Protein AF-A0A7S1VBJ9-F1 (afdb_monomer_lite)

pLDDT: mean 79.91, std 12.8, range [44.59, 96.62]

Sequence (140 aa):
ELQPLSEEHVNQLLSELLHHTQEHTLPLAEVVSSQTHGNPFHVLQFLRLLKDQGFLYLEQQQENDPEEQQVWCWNREEINSQRLHAGSVLELVKQKLQKLPRFVQELLRVASCMGDQVDDSALAIVVGCMTSLHDSLQTA

InterPro domains:
  IPR053159 Hybrid Signal Transduction Histidine Kinase [PTHR43642] (2-136)

Structure (mmCIF, N/CA/C/O backbone):
data_AF-A0A7S1VBJ9-F1
#
_entry.id   AF-A0A7S1VBJ9-F1
#
loop_
_atom_site.group_PDB
_atom_site.id
_atom_site.type_symbol
_atom_site.label_atom_id
_atom_site.label_alt_id
_atom_site.label_comp_id
_atom_site.label_asym_id
_atom_site.label_entity_id
_atom_site.label_seq_id
_atom_site.pdbx_PDB_ins_code
_atom_site.Cartn_x
_atom_site.Cartn_y
_atom_site.Cartn_z
_atom_site.occupancy
_atom_site.B_iso_or_equiv
_atom_site.auth_seq_id
_atom_site.auth_comp_id
_atom_site.auth_asym_id
_atom_site.auth_atom_id
_atom_site.pdbx_PDB_model_num
ATOM 1 N N . GLU A 1 1 ? 14.461 8.657 -3.234 1.00 51.09 1 GLU A N 1
ATOM 2 C CA . GLU A 1 1 ? 13.438 7.741 -2.689 1.00 51.09 1 GLU A CA 1
ATOM 3 C C . GLU A 1 1 ? 12.681 8.450 -1.577 1.00 51.09 1 GLU A C 1
ATOM 5 O O . GLU A 1 1 ? 13.280 9.284 -0.904 1.00 51.09 1 GLU A O 1
ATOM 10 N N . LEU A 1 2 ? 11.380 8.192 -1.430 1.00 65.25 2 LEU A N 1
ATOM 11 C CA . LEU A 1 2 ? 10.591 8.730 -0.317 1.00 65.25 2 LEU A CA 1
ATOM 12 C C . LEU A 1 2 ? 10.825 7.864 0.921 1.00 65.25 2 LEU A C 1
ATOM 14 O O . LEU A 1 2 ? 10.872 6.639 0.809 1.00 65.25 2 LEU A O 1
ATOM 18 N N . GLN A 1 3 ? 10.973 8.495 2.085 1.00 79.31 3 GLN A N 1
ATOM 19 C CA . GLN A 1 3 ? 11.093 7.759 3.340 1.00 79.31 3 GLN A CA 1
ATOM 20 C C . GLN A 1 3 ? 9.785 7.009 3.644 1.00 79.31 3 GLN A C 1
ATOM 22 O O . GLN A 1 3 ? 8.706 7.542 3.360 1.00 79.31 3 GLN A O 1
ATOM 27 N N . PRO A 1 4 ? 9.863 5.789 4.207 1.00 86.25 4 PRO A N 1
ATOM 28 C CA . PRO A 1 4 ? 8.686 5.084 4.689 1.00 86.25 4 PRO A CA 1
ATOM 29 C C . PRO A 1 4 ? 7.928 5.921 5.722 1.00 86.25 4 PRO A C 1
ATOM 31 O O . PRO A 1 4 ? 8.528 6.524 6.613 1.00 86.25 4 PRO A O 1
ATOM 34 N N . LEU A 1 5 ? 6.606 5.939 5.603 1.00 89.00 5 LEU A N 1
ATOM 35 C CA . LEU A 1 5 ? 5.704 6.488 6.601 1.00 89.00 5 LEU A CA 1
ATOM 36 C C . LEU A 1 5 ? 5.771 5.615 7.854 1.00 89.00 5 LEU A C 1
ATOM 38 O O . LEU A 1 5 ? 5.738 4.387 7.769 1.00 89.00 5 LEU A O 1
ATOM 42 N N . SER A 1 6 ? 5.833 6.255 9.019 1.00 93.50 6 SER A N 1
ATOM 43 C CA . SER A 1 6 ? 5.542 5.571 10.275 1.00 93.50 6 SER A CA 1
ATOM 44 C C . SER A 1 6 ? 4.073 5.150 10.301 1.00 93.50 6 SER A C 1
ATOM 46 O O . SER A 1 6 ? 3.236 5.734 9.611 1.00 93.50 6 SER A O 1
ATOM 48 N N . GLU A 1 7 ? 3.745 4.166 11.133 1.00 95.12 7 GLU A N 1
ATOM 49 C CA . GLU A 1 7 ? 2.358 3.747 11.347 1.00 95.12 7 GLU A CA 1
ATOM 50 C C . GLU A 1 7 ? 1.463 4.916 11.781 1.00 95.12 7 GLU A C 1
ATOM 52 O O . GLU A 1 7 ? 0.353 5.048 11.279 1.00 95.12 7 GLU A O 1
ATOM 57 N N . GLU A 1 8 ? 1.970 5.821 12.623 1.00 95.56 8 GLU A N 1
ATOM 58 C CA . GLU A 1 8 ? 1.257 7.039 13.027 1.00 95.56 8 GLU A CA 1
ATOM 59 C C . GLU A 1 8 ? 0.899 7.923 11.825 1.00 95.56 8 GLU A C 1
ATOM 61 O O . GLU A 1 8 ? -0.241 8.370 11.706 1.00 95.56 8 GLU A O 1
ATOM 66 N N . HIS A 1 9 ? 1.836 8.130 10.893 1.00 95.50 9 HIS A N 1
ATOM 67 C CA . HIS A 1 9 ? 1.570 8.899 9.676 1.00 95.50 9 HIS A CA 1
ATOM 68 C C . HIS A 1 9 ? 0.613 8.166 8.728 1.00 95.50 9 HIS A C 1
ATOM 70 O O . HIS A 1 9 ? -0.213 8.806 8.079 1.00 95.50 9 HIS A O 1
ATOM 76 N N . VAL A 1 10 ? 0.687 6.831 8.655 1.00 94.94 10 VAL A N 1
ATOM 77 C CA . VAL A 1 10 ? -0.305 6.028 7.924 1.00 94.94 10 VAL A CA 1
ATOM 78 C C . VAL A 1 10 ? -1.685 6.200 8.560 1.00 94.94 10 VAL A C 1
ATOM 80 O O . VAL A 1 10 ? -2.653 6.422 7.841 1.00 94.94 10 VAL A O 1
ATOM 83 N N . ASN A 1 11 ? -1.789 6.164 9.889 1.00 96.62 11 ASN A N 1
ATOM 84 C CA . ASN A 1 11 ? -3.055 6.315 10.597 1.00 96.62 11 ASN A CA 1
ATOM 85 C C . ASN A 1 11 ? -3.666 7.708 10.408 1.00 96.62 11 ASN A C 1
ATOM 87 O O . ASN A 1 11 ? -4.856 7.823 10.125 1.00 96.62 11 ASN A O 1
ATOM 91 N N . GLN A 1 12 ? -2.851 8.763 10.490 1.00 96.19 12 GLN A N 1
ATOM 92 C CA . GLN A 1 12 ? -3.282 10.130 10.191 1.00 96.19 12 GLN A CA 1
ATOM 93 C C . GLN A 1 12 ? -3.851 10.231 8.774 1.00 96.19 12 GLN A C 1
ATOM 95 O O . GLN A 1 12 ? -4.991 10.667 8.603 1.00 96.19 12 GLN A O 1
ATOM 100 N N . LEU A 1 13 ? -3.108 9.723 7.786 1.00 94.56 13 LEU A N 1
ATOM 101 C CA . LEU A 1 13 ? -3.526 9.690 6.386 1.00 94.56 13 LEU A CA 1
ATOM 102 C C . LEU A 1 13 ? -4.845 8.930 6.195 1.00 94.56 13 LEU A C 1
ATOM 104 O O . LEU A 1 13 ? -5.711 9.387 5.455 1.00 94.56 13 LEU A O 1
ATOM 108 N N . LEU A 1 14 ? -5.033 7.789 6.862 1.00 94.88 14 LEU A N 1
ATOM 109 C CA . LEU A 1 14 ? -6.281 7.028 6.772 1.00 94.88 14 LEU A CA 1
ATOM 110 C C . LEU A 1 14 ? -7.452 7.754 7.434 1.00 94.88 14 LEU A C 1
ATOM 112 O O . LEU A 1 14 ? -8.540 7.761 6.866 1.00 94.88 14 LEU A O 1
ATOM 116 N N . SER A 1 15 ? -7.236 8.381 8.592 1.00 95.06 15 SER A N 1
ATOM 117 C CA . SER A 1 15 ? -8.274 9.145 9.294 1.00 95.06 15 SER A CA 1
ATOM 118 C C . SER A 1 15 ? -8.804 10.296 8.431 1.00 95.06 15 SER A C 1
ATOM 120 O O . SER A 1 15 ? -10.014 10.476 8.300 1.00 95.06 15 SER A O 1
ATOM 122 N N . GLU A 1 16 ? -7.900 10.999 7.740 1.00 93.50 16 GLU A N 1
ATOM 123 C CA . GLU A 1 16 ? -8.240 12.101 6.841 1.00 93.50 16 GLU A CA 1
ATOM 124 C C . GLU A 1 16 ? -8.938 11.611 5.568 1.00 93.50 16 GLU A C 1
ATOM 126 O O . GLU A 1 16 ? -9.936 12.195 5.151 1.00 93.50 16 GLU A O 1
ATOM 131 N N . LEU A 1 17 ? -8.444 10.526 4.960 1.00 91.88 17 LEU A N 1
ATOM 132 C CA . LEU A 1 17 ? -8.999 9.980 3.717 1.00 91.88 17 LEU A CA 1
ATOM 133 C C . LEU A 1 17 ? -10.364 9.313 3.897 1.00 91.88 17 LEU A C 1
ATOM 135 O O . LEU A 1 17 ? -11.184 9.347 2.980 1.00 91.88 17 LEU A O 1
ATOM 139 N N . LEU A 1 18 ? -10.581 8.652 5.034 1.00 91.50 18 LEU A N 1
ATOM 140 C CA . LEU A 1 18 ? -11.791 7.873 5.303 1.00 91.50 18 LEU A CA 1
ATOM 141 C C . LEU A 1 18 ? -12.811 8.639 6.150 1.00 91.50 18 LEU A C 1
ATOM 143 O O . LEU A 1 18 ? -13.883 8.101 6.412 1.00 91.50 18 LEU A O 1
ATOM 147 N N . HIS A 1 19 ? -12.491 9.873 6.554 1.00 91.25 19 HIS A N 1
ATOM 148 C CA . HIS A 1 19 ? -13.318 10.711 7.427 1.00 91.25 19 HIS A CA 1
ATOM 149 C C . HIS A 1 19 ? -13.703 10.014 8.741 1.00 91.25 19 HIS A C 1
ATOM 151 O O . HIS A 1 19 ? -14.829 10.121 9.220 1.00 91.25 19 HIS A O 1
ATOM 157 N N . HIS A 1 20 ? -12.741 9.306 9.330 1.00 91.81 20 HIS A N 1
ATOM 158 C CA . HIS A 1 20 ? -12.893 8.591 10.596 1.00 91.81 20 HIS A CA 1
ATOM 159 C C . HIS A 1 20 ? -11.920 9.126 11.640 1.00 91.81 20 HIS A C 1
ATOM 161 O O . HIS A 1 20 ? -10.935 9.783 11.314 1.00 91.81 20 HIS A O 1
ATOM 167 N N . THR A 1 21 ? -12.173 8.842 12.916 1.00 93.31 21 THR A N 1
ATOM 168 C CA . THR A 1 21 ? -11.219 9.185 13.976 1.00 93.31 21 THR A CA 1
ATOM 169 C C . THR A 1 21 ? -9.967 8.315 13.872 1.00 93.31 21 THR A C 1
ATOM 171 O O . THR A 1 21 ? -10.032 7.158 13.457 1.00 93.31 21 THR A O 1
ATOM 174 N N . GLN A 1 22 ? -8.823 8.847 14.313 1.00 94.50 22 GLN A N 1
ATOM 175 C CA . GLN A 1 22 ? -7.565 8.090 14.351 1.00 94.50 22 GLN A CA 1
ATOM 176 C C . GLN A 1 22 ? -7.665 6.819 15.206 1.00 94.50 22 GLN A C 1
ATOM 178 O O . GLN A 1 22 ? -6.987 5.837 14.922 1.00 94.50 22 GLN A O 1
ATOM 183 N N . GLU A 1 23 ? -8.515 6.816 16.235 1.00 94.88 23 GLU A N 1
ATOM 184 C CA . GLU A 1 23 ? -8.800 5.632 17.054 1.00 94.88 23 GLU A CA 1
ATOM 185 C C . GLU A 1 23 ? -9.497 4.537 16.238 1.00 94.88 23 GLU A C 1
ATOM 187 O O . GLU A 1 23 ? -9.149 3.363 16.353 1.00 94.88 23 GLU A O 1
ATOM 192 N N . HIS A 1 24 ? -10.448 4.921 15.381 1.00 91.50 24 HIS A N 1
ATOM 193 C CA . HIS A 1 24 ? -11.183 3.982 14.542 1.00 91.50 24 HIS A CA 1
ATOM 194 C C . HIS A 1 24 ? -10.326 3.460 13.382 1.00 91.50 24 HIS A C 1
ATOM 196 O O . HIS A 1 24 ? -10.413 2.283 13.035 1.00 91.50 24 HIS A O 1
ATOM 202 N N . THR A 1 25 ? -9.454 4.294 12.804 1.00 94.44 25 THR A N 1
ATOM 203 C CA . THR A 1 25 ? -8.570 3.890 11.699 1.00 94.44 25 THR A CA 1
ATOM 204 C C . THR A 1 25 ? -7.307 3.157 12.140 1.00 94.44 25 THR A C 1
ATOM 206 O O . THR A 1 25 ? -6.693 2.496 11.301 1.00 94.44 25 THR A O 1
ATOM 209 N N . LEU A 1 26 ? -6.933 3.199 13.425 1.00 94.00 26 LEU A N 1
ATOM 210 C CA . LEU A 1 26 ? -5.707 2.570 13.933 1.00 94.00 26 LEU A CA 1
ATOM 211 C C . LEU A 1 26 ? -5.597 1.076 13.567 1.00 94.00 26 LEU A C 1
ATOM 213 O O . LEU A 1 26 ? -4.569 0.685 13.012 1.00 94.00 26 LEU A O 1
ATOM 217 N N . PRO A 1 27 ? -6.640 0.238 13.740 1.00 91.25 27 PRO A N 1
ATOM 218 C CA . PRO A 1 27 ? -6.557 -1.174 13.370 1.00 91.25 27 PRO A CA 1
ATOM 219 C C . PRO A 1 27 ? -6.364 -1.402 11.866 1.00 91.25 27 PRO A C 1
ATOM 221 O O . PRO A 1 27 ? -5.783 -2.409 11.469 1.00 91.25 27 PRO A O 1
ATOM 224 N N . LEU A 1 28 ? -6.861 -0.497 11.015 1.00 91.44 28 LEU A N 1
ATOM 225 C CA . LEU A 1 28 ? -6.607 -0.544 9.574 1.00 91.44 28 LEU A CA 1
ATOM 226 C C . LEU A 1 28 ? -5.177 -0.078 9.269 1.00 91.44 28 LEU A C 1
ATOM 228 O O . LEU A 1 28 ? -4.509 -0.678 8.429 1.00 91.44 28 LEU A O 1
ATOM 232 N N . ALA A 1 29 ? -4.690 0.945 9.974 1.00 93.38 29 ALA A N 1
ATOM 233 C CA . ALA A 1 29 ? -3.339 1.475 9.830 1.00 93.38 29 ALA A CA 1
ATOM 234 C C . ALA A 1 29 ? -2.263 0.430 10.147 1.00 93.38 29 ALA A C 1
ATOM 236 O O . ALA A 1 29 ? -1.313 0.313 9.379 1.00 93.38 29 ALA A O 1
ATOM 237 N N . GLU A 1 30 ? -2.440 -0.380 11.195 1.00 91.50 30 GLU A N 1
ATOM 238 C CA . GLU A 1 30 ? -1.548 -1.504 11.530 1.00 91.50 30 GLU A CA 1
ATOM 239 C C . GLU A 1 30 ? -1.412 -2.490 10.353 1.00 91.50 30 GLU A C 1
ATOM 241 O O . GLU A 1 30 ? -0.314 -2.906 9.961 1.00 91.50 30 GLU A O 1
ATOM 246 N N . VAL A 1 31 ? -2.539 -2.846 9.730 1.00 88.50 31 VAL A N 1
ATOM 247 C CA . VAL A 1 31 ? -2.562 -3.797 8.611 1.00 88.50 31 VAL A CA 1
ATOM 248 C C . VAL A 1 31 ? -1.964 -3.176 7.350 1.00 88.50 31 VAL A C 1
ATOM 250 O O . VAL A 1 31 ? -1.134 -3.788 6.681 1.00 88.50 31 VAL A O 1
ATOM 253 N N . VAL A 1 32 ? -2.321 -1.932 7.041 1.00 89.56 32 VAL A N 1
ATOM 254 C CA . VAL A 1 32 ? -1.772 -1.206 5.890 1.00 89.56 32 VAL A CA 1
ATOM 255 C C . VAL A 1 32 ? -0.264 -1.003 6.054 1.00 89.56 32 VAL A C 1
ATOM 257 O O . VAL A 1 32 ? 0.492 -1.258 5.118 1.00 89.56 32 VAL A O 1
ATOM 260 N N . SER A 1 33 ? 0.196 -0.592 7.234 1.00 90.00 33 SER A N 1
ATOM 261 C CA . SER A 1 33 ? 1.610 -0.365 7.543 1.00 90.00 33 SER A CA 1
ATOM 262 C C . SER A 1 33 ? 2.418 -1.659 7.435 1.00 90.00 33 SER A C 1
ATOM 264 O O . SER A 1 33 ? 3.436 -1.688 6.742 1.00 90.00 33 SER A O 1
ATOM 266 N N . SER A 1 34 ? 1.926 -2.760 8.014 1.00 86.50 34 SER A N 1
ATOM 267 C CA . SER A 1 34 ? 2.601 -4.065 7.958 1.00 86.50 34 SER A CA 1
ATOM 268 C C . SER A 1 34 ? 2.682 -4.648 6.543 1.00 86.50 34 SER A C 1
ATOM 270 O O . SER A 1 34 ? 3.723 -5.182 6.164 1.00 86.50 34 SER A O 1
ATOM 272 N N . GLN A 1 35 ? 1.638 -4.503 5.720 1.00 83.38 35 GLN A N 1
ATOM 273 C CA . GLN A 1 35 ? 1.656 -5.006 4.339 1.00 83.38 35 GLN A CA 1
ATOM 274 C C . GLN A 1 35 ? 2.528 -4.155 3.410 1.00 83.38 35 GLN A C 1
ATOM 276 O O . GLN A 1 35 ? 3.129 -4.661 2.461 1.00 83.38 35 GLN A O 1
ATOM 281 N N . THR A 1 36 ? 2.610 -2.852 3.667 1.00 86.75 36 THR A N 1
ATOM 282 C CA . THR A 1 36 ? 3.248 -1.891 2.751 1.00 86.75 36 THR A CA 1
ATOM 283 C C . THR A 1 36 ? 4.642 -1.467 3.205 1.00 86.75 36 THR A C 1
ATOM 285 O O . THR A 1 36 ? 5.363 -0.824 2.436 1.00 86.75 36 THR A O 1
ATOM 288 N N . HIS A 1 37 ? 5.029 -1.843 4.430 1.00 86.44 37 HIS A N 1
ATOM 289 C CA . HIS A 1 37 ? 6.230 -1.392 5.136 1.00 86.44 37 HIS A CA 1
ATOM 290 C C . HIS A 1 37 ? 6.343 0.139 5.156 1.00 86.44 37 HIS A C 1
ATOM 292 O O . HIS A 1 37 ? 7.427 0.696 4.993 1.00 86.44 37 HIS A O 1
ATOM 298 N N . GLY A 1 38 ? 5.197 0.821 5.258 1.00 85.12 38 GLY A N 1
ATOM 299 C CA . GLY A 1 38 ? 5.107 2.279 5.257 1.00 85.12 38 GLY A CA 1
ATOM 300 C C . GLY A 1 38 ? 5.417 2.948 3.916 1.00 85.12 38 GLY A C 1
ATOM 301 O O . GLY A 1 38 ? 5.442 4.171 3.846 1.00 85.12 38 GLY A O 1
ATOM 302 N N . ASN A 1 39 ? 5.667 2.216 2.826 1.00 86.81 39 ASN A N 1
ATOM 303 C CA . ASN A 1 39 ? 5.991 2.850 1.548 1.00 86.81 39 ASN A CA 1
ATOM 304 C C . ASN A 1 39 ? 4.752 3.591 0.990 1.00 86.81 39 ASN A C 1
ATOM 306 O O . ASN A 1 39 ? 3.774 2.918 0.651 1.00 86.81 39 ASN A O 1
ATOM 310 N N . PRO A 1 40 ? 4.774 4.934 0.816 1.00 86.69 40 PRO A N 1
ATOM 311 C CA . PRO A 1 40 ? 3.596 5.702 0.394 1.00 86.69 40 PRO A CA 1
ATOM 312 C C . PRO A 1 40 ? 2.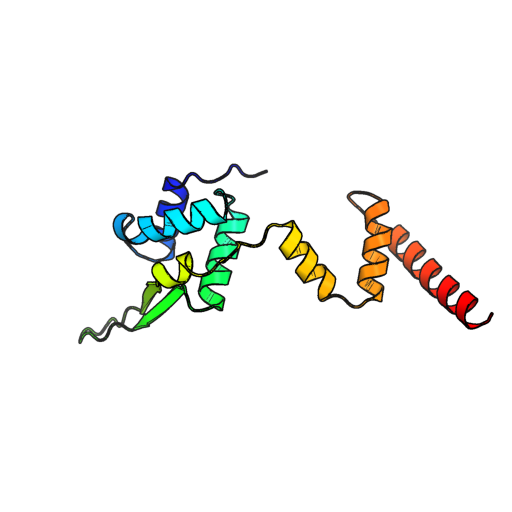954 5.203 -0.907 1.00 86.69 40 PRO A C 1
ATOM 314 O O . PRO A 1 40 ? 1.731 5.205 -1.048 1.00 86.69 40 PRO A O 1
ATOM 317 N N . PHE A 1 41 ? 3.765 4.741 -1.866 1.00 83.94 41 PHE A N 1
ATOM 318 C CA . PHE A 1 41 ? 3.251 4.189 -3.116 1.00 83.94 41 PHE A CA 1
ATOM 319 C C . PHE A 1 41 ? 2.494 2.881 -2.866 1.00 83.94 41 PHE A C 1
ATOM 321 O O . PHE A 1 41 ? 1.385 2.710 -3.372 1.00 83.94 41 PHE A O 1
ATOM 328 N N . HIS A 1 42 ? 3.060 1.980 -2.060 1.00 84.56 42 HIS A N 1
ATOM 329 C CA . HIS A 1 42 ? 2.403 0.723 -1.704 1.00 84.56 42 HIS A CA 1
ATOM 330 C C . HIS A 1 42 ? 1.163 0.941 -0.834 1.00 84.56 42 HIS A C 1
ATOM 332 O O . HIS A 1 42 ? 0.186 0.235 -1.049 1.00 84.56 42 HIS A O 1
ATOM 338 N N . VAL A 1 43 ? 1.153 1.931 0.068 1.00 89.00 43 VAL A N 1
ATOM 339 C CA . VAL A 1 43 ? -0.046 2.336 0.827 1.00 89.00 43 VAL A CA 1
ATOM 340 C C . VAL A 1 43 ? -1.192 2.652 -0.126 1.00 89.00 43 VAL A C 1
ATOM 342 O O . VAL A 1 43 ? -2.258 2.047 -0.036 1.00 89.00 43 VAL A O 1
ATOM 345 N N . LEU A 1 44 ? -0.956 3.524 -1.110 1.00 88.38 44 LEU A N 1
ATOM 346 C CA . LEU A 1 44 ? -1.979 3.880 -2.094 1.00 88.38 44 LEU A CA 1
ATOM 347 C C . LEU A 1 44 ? -2.415 2.684 -2.956 1.00 88.38 44 LEU A C 1
ATOM 349 O O . LEU A 1 44 ? -3.602 2.556 -3.254 1.00 88.38 44 LEU A O 1
ATOM 353 N N . GLN A 1 45 ? -1.489 1.809 -3.368 1.00 85.31 45 GLN A N 1
ATOM 354 C CA . GLN A 1 45 ? -1.850 0.600 -4.124 1.00 85.31 45 GLN A CA 1
ATOM 355 C C . GLN A 1 45 ? -2.663 -0.385 -3.283 1.00 85.31 45 GLN A C 1
ATOM 357 O O . GLN A 1 45 ? -3.616 -0.974 -3.786 1.00 85.31 45 GLN A O 1
ATOM 362 N N . PHE A 1 46 ? -2.315 -0.549 -2.009 1.00 87.00 46 PHE A N 1
ATOM 363 C CA . PHE A 1 46 ? -3.011 -1.454 -1.111 1.00 87.00 46 PHE A CA 1
ATOM 364 C C . PHE A 1 46 ? -4.432 -0.970 -0.831 1.00 87.00 46 PHE A C 1
ATOM 366 O O . PHE A 1 46 ? -5.365 -1.749 -0.958 1.00 87.00 46 PHE A O 1
ATOM 373 N N . LEU A 1 47 ? -4.634 0.327 -0.584 1.00 89.56 47 LEU A N 1
ATOM 374 C CA . LEU A 1 47 ? -5.980 0.888 -0.416 1.00 89.56 47 LEU A CA 1
ATOM 375 C C . LEU A 1 47 ? -6.858 0.707 -1.661 1.00 89.56 47 LEU A C 1
ATOM 377 O O . LEU A 1 47 ? -8.044 0.404 -1.540 1.00 89.56 47 LEU A O 1
ATOM 381 N N . ARG A 1 48 ? -6.282 0.838 -2.864 1.00 87.81 48 ARG A N 1
ATOM 382 C CA . ARG A 1 48 ? -6.996 0.527 -4.114 1.00 87.81 48 ARG A CA 1
ATOM 383 C C . ARG A 1 48 ? -7.365 -0.946 -4.198 1.00 87.81 48 ARG A C 1
ATOM 385 O O . ARG A 1 48 ? -8.502 -1.244 -4.527 1.00 87.81 48 ARG A O 1
ATOM 392 N N . LEU A 1 49 ? -6.443 -1.845 -3.852 1.00 85.69 49 LEU A N 1
ATOM 393 C CA . LEU A 1 49 ? -6.710 -3.282 -3.808 1.00 85.69 49 LEU A CA 1
ATOM 394 C C . LEU A 1 49 ? -7.863 -3.607 -2.848 1.00 85.69 49 LEU A C 1
ATOM 396 O O . LEU A 1 49 ? -8.777 -4.329 -3.233 1.00 85.69 49 LEU A O 1
ATOM 400 N N . LEU A 1 50 ? -7.852 -3.038 -1.636 1.00 88.19 50 LEU A N 1
ATOM 401 C CA . LEU A 1 50 ? -8.924 -3.224 -0.655 1.00 88.19 50 LEU A CA 1
ATOM 402 C C . LEU A 1 50 ? -10.272 -2.748 -1.197 1.00 88.19 50 LEU A C 1
ATOM 404 O O . LEU A 1 50 ? -11.275 -3.437 -1.032 1.00 88.19 50 LEU A O 1
ATOM 408 N N . LYS A 1 51 ? -10.293 -1.601 -1.881 1.00 88.56 51 LYS A N 1
ATOM 409 C CA . LYS A 1 51 ? -11.503 -1.083 -2.520 1.00 88.56 51 LYS A CA 1
ATOM 410 C C . LYS A 1 51 ? -11.985 -1.983 -3.659 1.00 88.56 51 LYS A C 1
ATOM 412 O O . LYS A 1 51 ? -13.158 -2.338 -3.701 1.00 88.56 51 LYS A O 1
ATOM 417 N N . ASP A 1 52 ? -11.089 -2.368 -4.563 1.00 84.44 52 ASP A N 1
ATOM 418 C CA . ASP A 1 52 ? -11.412 -3.178 -5.742 1.00 84.44 52 ASP A CA 1
ATOM 419 C C . ASP A 1 52 ? -11.910 -4.581 -5.360 1.00 84.44 52 ASP A C 1
ATOM 421 O O . ASP A 1 52 ? -12.724 -5.168 -6.071 1.00 84.44 52 ASP A O 1
ATOM 425 N N . GLN A 1 53 ? -11.443 -5.115 -4.230 1.00 82.94 53 GLN A N 1
ATOM 426 C CA . GLN A 1 53 ? -11.874 -6.408 -3.696 1.00 82.94 53 GLN A CA 1
ATOM 427 C C . GLN A 1 53 ? -13.072 -6.314 -2.740 1.00 82.94 53 GLN A C 1
ATOM 429 O O . GLN A 1 53 ? -13.545 -7.344 -2.268 1.00 82.94 53 GLN A O 1
ATOM 434 N N . GLY A 1 54 ? -13.582 -5.108 -2.470 1.00 85.44 54 GLY A N 1
ATOM 435 C CA . GLY A 1 54 ? -14.745 -4.896 -1.609 1.00 85.44 54 GLY A CA 1
ATOM 436 C C . GLY A 1 54 ? -14.462 -4.978 -0.107 1.00 85.44 54 GLY A C 1
ATOM 437 O O . GLY A 1 54 ? -15.406 -4.987 0.672 1.00 85.44 54 GLY A O 1
ATOM 438 N N . PHE A 1 55 ? -13.197 -4.993 0.323 1.00 87.50 55 PHE A N 1
ATOM 439 C CA . PHE A 1 55 ? -12.833 -4.915 1.746 1.00 87.50 55 PHE A CA 1
ATOM 440 C C . PHE A 1 55 ? -12.905 -3.502 2.313 1.00 87.50 55 PHE A C 1
ATOM 442 O O . PHE A 1 55 ? -12.976 -3.339 3.528 1.00 87.50 55 PHE A O 1
ATOM 449 N N . LEU A 1 56 ? -12.857 -2.496 1.440 1.00 90.69 56 LEU A N 1
ATOM 450 C CA . LEU A 1 56 ? -13.053 -1.091 1.768 1.00 90.69 56 LEU A CA 1
ATOM 451 C C . LEU A 1 56 ? -14.181 -0.545 0.889 1.00 90.69 56 LEU A C 1
ATOM 453 O O . LEU A 1 56 ? -14.025 -0.432 -0.328 1.00 90.69 56 LEU A O 1
ATOM 457 N N . TYR A 1 57 ? -15.317 -0.210 1.490 1.00 90.50 57 TYR A N 1
ATOM 458 C CA . TYR A 1 57 ? -16.531 0.163 0.763 1.00 90.50 57 TYR A CA 1
ATOM 459 C C . TYR A 1 57 ? -17.271 1.308 1.448 1.00 90.50 57 TYR A C 1
ATOM 461 O O . TYR A 1 57 ? -17.061 1.586 2.624 1.00 90.50 57 TYR A O 1
ATOM 469 N N . LEU A 1 58 ? -18.121 1.992 0.682 1.00 90.31 58 LEU A N 1
ATOM 470 C CA . LEU A 1 58 ? -19.028 3.005 1.208 1.00 90.31 58 LEU A CA 1
ATOM 471 C C . LEU A 1 58 ? -20.363 2.348 1.543 1.00 90.31 58 LEU A C 1
ATOM 473 O O . LEU A 1 58 ? -20.964 1.701 0.684 1.00 90.31 58 LEU A O 1
ATOM 477 N N . GLU A 1 59 ? -20.825 2.544 2.768 1.00 87.44 59 GLU A N 1
ATOM 478 C CA . GLU A 1 59 ? -22.139 2.118 3.233 1.00 87.44 59 GLU A CA 1
ATOM 479 C C . GLU A 1 59 ? -23.040 3.342 3.434 1.00 87.44 59 GLU A C 1
ATOM 481 O O . GLU A 1 59 ? -22.588 4.409 3.855 1.00 87.44 59 GLU A O 1
ATOM 486 N N . GLN A 1 60 ? -24.320 3.209 3.079 1.00 81.12 60 GLN A N 1
ATOM 487 C CA . GLN A 1 60 ? -25.311 4.258 3.310 1.00 81.12 60 GLN A CA 1
ATOM 488 C C . GLN A 1 60 ? -25.832 4.141 4.741 1.00 81.12 60 GLN A C 1
ATOM 490 O O . GLN A 1 60 ? -26.341 3.085 5.121 1.00 81.12 60 GLN A O 1
ATOM 495 N N . GLN A 1 61 ? -25.748 5.215 5.524 1.00 72.06 61 GLN A N 1
ATOM 496 C CA . GLN A 1 61 ? -26.383 5.232 6.837 1.00 72.06 61 GLN A CA 1
ATOM 497 C C . GLN A 1 61 ? -27.899 5.391 6.687 1.00 72.06 61 GLN A C 1
ATOM 499 O O . GLN A 1 61 ? -28.384 6.359 6.109 1.00 72.06 61 GLN A O 1
ATOM 504 N N . GLN A 1 62 ? -28.650 4.418 7.205 1.00 62.16 62 GLN A N 1
ATOM 505 C CA . GLN A 1 62 ? -30.105 4.482 7.310 1.00 62.16 62 GLN A CA 1
ATOM 506 C C . GLN A 1 62 ? -30.498 5.184 8.611 1.00 62.16 62 GLN A C 1
ATOM 508 O O . GLN A 1 62 ? -30.966 4.537 9.542 1.00 62.16 62 GLN A O 1
ATOM 513 N N . GLU A 1 63 ? -30.323 6.498 8.700 1.00 54.44 63 GLU A N 1
ATOM 514 C CA . GLU A 1 63 ? -30.973 7.278 9.754 1.00 54.44 63 GLU A CA 1
ATOM 515 C C . GLU A 1 63 ? -31.684 8.486 9.152 1.00 54.44 63 GLU A C 1
ATOM 517 O O . GLU A 1 63 ? -31.259 9.034 8.144 1.00 54.44 63 GLU A O 1
ATOM 522 N N . ASN A 1 64 ? -32.834 8.816 9.745 1.00 55.69 64 ASN A N 1
ATOM 523 C CA . ASN A 1 64 ? -33.879 9.736 9.280 1.00 55.69 64 ASN A CA 1
ATOM 524 C C . ASN A 1 64 ? -33.454 11.224 9.160 1.00 55.69 64 ASN A C 1
ATOM 526 O O . ASN A 1 64 ? -34.273 12.108 9.423 1.00 55.69 64 ASN A O 1
ATOM 530 N N . ASP A 1 65 ? -32.205 11.508 8.793 1.00 55.31 65 ASP A N 1
ATOM 531 C CA . ASP A 1 65 ? -31.618 12.843 8.672 1.00 55.31 65 ASP A CA 1
ATOM 532 C C . ASP A 1 65 ? -31.357 13.185 7.182 1.00 55.31 65 ASP A C 1
ATOM 534 O O . ASP A 1 65 ? -30.891 12.322 6.437 1.00 55.31 65 ASP A O 1
ATOM 538 N N . PRO A 1 66 ? -31.646 14.408 6.687 1.00 54.44 66 PRO A N 1
ATOM 539 C CA . PRO A 1 66 ? -31.577 14.748 5.257 1.00 54.44 66 PRO A CA 1
ATOM 540 C C . PRO A 1 66 ? -30.164 14.791 4.654 1.00 54.44 66 PRO A C 1
ATOM 542 O O . PRO A 1 66 ? -30.022 15.010 3.450 1.00 54.44 66 PRO A O 1
ATOM 545 N N . GLU A 1 67 ? -29.124 14.619 5.467 1.00 56.66 67 GLU A N 1
ATOM 546 C CA . GLU A 1 67 ? -27.739 14.477 5.029 1.00 56.66 67 GLU A CA 1
ATOM 547 C C . GLU A 1 67 ? -27.354 12.996 5.080 1.00 56.66 67 GLU A C 1
ATOM 549 O O . GLU A 1 67 ? -26.662 12.552 5.991 1.00 56.66 67 GLU A O 1
ATOM 554 N N . GLU A 1 68 ? -27.825 12.209 4.110 1.00 56.88 68 GLU A N 1
ATOM 555 C CA . GLU A 1 68 ? -27.408 10.813 3.921 1.00 56.88 68 GLU A CA 1
ATOM 556 C C . GLU A 1 68 ? -25.899 10.758 3.607 1.00 56.88 68 GLU A C 1
ATOM 558 O O . GLU A 1 68 ? -25.469 10.739 2.449 1.00 56.88 68 GLU A O 1
ATOM 563 N N . GLN A 1 69 ? -25.065 10.790 4.645 1.00 71.69 69 GLN A N 1
ATOM 564 C CA . GLN A 1 69 ? -23.615 10.733 4.522 1.00 71.69 69 GLN A CA 1
ATOM 565 C C . GLN A 1 69 ? -23.197 9.274 4.304 1.00 71.69 69 GLN A C 1
ATOM 567 O O . GLN A 1 69 ? -23.489 8.381 5.099 1.00 71.69 69 GLN A O 1
ATOM 572 N N . GLN A 1 70 ? -22.529 9.017 3.178 1.00 80.88 70 GLN A N 1
ATOM 573 C CA . GLN A 1 70 ? -21.894 7.727 2.924 1.00 80.88 70 GLN A CA 1
ATOM 574 C C . GLN A 1 70 ? -20.693 7.582 3.861 1.00 80.88 70 GLN A C 1
ATOM 576 O O . GLN A 1 70 ? -19.824 8.455 3.884 1.00 80.88 70 GLN A O 1
ATOM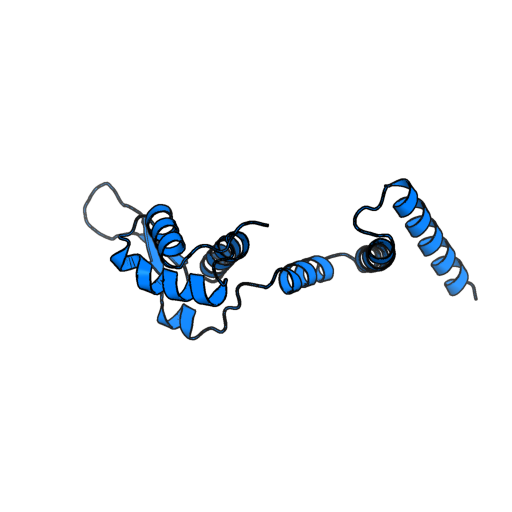 581 N N . VAL A 1 71 ? -20.620 6.475 4.596 1.00 87.31 71 VAL A N 1
ATOM 582 C CA . VAL A 1 71 ? -19.531 6.212 5.544 1.00 87.31 71 VAL A CA 1
ATOM 583 C C . VAL A 1 71 ? -18.638 5.110 4.996 1.00 87.31 71 VAL A C 1
ATOM 585 O O . VAL A 1 71 ? -19.113 4.126 4.430 1.00 87.31 71 VAL A O 1
ATOM 588 N N . TRP A 1 72 ? -17.324 5.274 5.144 1.00 91.44 72 TRP A N 1
ATOM 589 C CA . TRP A 1 72 ? -16.380 4.211 4.819 1.00 91.44 72 TRP A CA 1
ATOM 590 C C . TRP A 1 72 ? -16.444 3.103 5.866 1.00 91.44 72 TRP A C 1
ATOM 592 O O . TRP A 1 72 ? -16.252 3.356 7.055 1.00 91.44 72 TRP A O 1
ATOM 602 N N . CYS A 1 73 ? -16.642 1.878 5.399 1.00 89.75 73 CYS A N 1
ATOM 603 C CA . CYS A 1 73 ? -16.656 0.660 6.194 1.00 89.75 73 CYS A CA 1
ATOM 604 C C . CYS A 1 73 ? -15.563 -0.297 5.699 1.00 89.75 73 CYS A C 1
ATOM 606 O O . CYS A 1 73 ? -15.191 -0.304 4.519 1.00 89.75 73 CYS A O 1
ATOM 608 N N . TRP A 1 74 ? -15.032 -1.109 6.612 1.00 91.12 74 TRP A N 1
ATOM 609 C CA . TRP A 1 74 ? -14.061 -2.154 6.298 1.00 91.12 74 TRP A CA 1
ATOM 610 C C . TRP A 1 74 ? -14.190 -3.337 7.252 1.00 91.12 74 TRP A C 1
ATOM 612 O O . TRP A 1 74 ? -14.523 -3.177 8.426 1.00 91.12 74 TRP A O 1
ATOM 622 N N . ASN A 1 75 ? -13.877 -4.537 6.762 1.00 81.69 75 ASN A N 1
ATOM 623 C CA . ASN A 1 75 ? -13.863 -5.744 7.582 1.00 81.69 75 ASN A CA 1
ATOM 624 C C . ASN A 1 75 ? -12.423 -6.171 7.888 1.00 81.69 75 ASN A C 1
ATOM 626 O O . ASN A 1 75 ? -11.734 -6.757 7.055 1.00 81.69 75 ASN A O 1
ATOM 630 N N . ARG A 1 76 ? -11.969 -5.906 9.117 1.00 76.12 76 ARG A N 1
ATOM 631 C CA . ARG A 1 76 ? -10.614 -6.262 9.567 1.00 76.12 76 ARG A CA 1
ATOM 632 C C . ARG A 1 76 ? -10.327 -7.760 9.462 1.00 76.12 76 ARG A C 1
ATOM 634 O O . ARG A 1 76 ? -9.211 -8.138 9.113 1.00 76.12 76 ARG A O 1
ATOM 641 N N . GLU A 1 77 ? -11.290 -8.608 9.808 1.00 74.12 77 GLU A N 1
ATOM 642 C CA . GLU A 1 77 ? -11.089 -10.060 9.818 1.00 74.12 77 GLU A CA 1
ATOM 643 C C . GLU A 1 77 ? -10.888 -10.590 8.401 1.00 74.12 77 GLU A C 1
ATOM 645 O O . GLU A 1 77 ? -10.014 -11.426 8.170 1.00 74.12 77 GLU A O 1
ATOM 650 N N . GLU A 1 78 ? -11.616 -10.046 7.429 1.00 74.31 78 GLU A N 1
ATOM 651 C CA . GLU A 1 78 ? -11.416 -10.375 6.019 1.00 74.31 78 GLU A CA 1
ATOM 652 C C . GLU A 1 78 ? -10.074 -9.863 5.492 1.00 74.31 78 GLU A C 1
ATOM 654 O O . GLU A 1 78 ? -9.350 -10.617 4.844 1.00 74.31 78 GLU A O 1
ATOM 659 N N . ILE A 1 79 ? -9.677 -8.637 5.846 1.00 77.56 79 ILE A N 1
ATOM 660 C CA . ILE A 1 79 ? -8.384 -8.079 5.421 1.00 77.56 79 ILE A CA 1
ATOM 661 C C . ILE A 1 79 ? -7.211 -8.897 5.995 1.00 77.56 79 ILE A C 1
ATOM 663 O O . ILE A 1 79 ? -6.238 -9.146 5.288 1.00 77.56 79 ILE A O 1
ATOM 667 N N . ASN A 1 80 ? -7.302 -9.343 7.253 1.00 70.81 80 ASN A N 1
ATOM 668 C CA . ASN A 1 80 ? -6.254 -10.131 7.913 1.00 70.81 80 ASN A CA 1
ATOM 669 C C . ASN A 1 80 ? -6.231 -11.607 7.498 1.00 70.81 80 ASN A C 1
ATOM 671 O O . ASN A 1 80 ? -5.164 -12.222 7.461 1.00 70.81 80 ASN A O 1
ATOM 675 N N . SER A 1 81 ? -7.398 -12.205 7.249 1.00 65.56 81 SER A N 1
ATOM 676 C CA . SER A 1 81 ? -7.498 -13.617 6.854 1.00 65.56 81 SER A CA 1
ATOM 677 C C . SER A 1 81 ? -7.063 -13.839 5.411 1.00 65.56 81 SER A C 1
ATOM 679 O O . SER A 1 81 ? -6.552 -14.911 5.068 1.00 65.56 81 SER A O 1
ATOM 681 N N . GLN A 1 82 ? -7.211 -12.824 4.565 1.00 60.31 82 GLN A N 1
ATOM 682 C CA . GLN A 1 82 ? -6.693 -12.870 3.216 1.00 60.31 82 GLN A CA 1
ATOM 683 C C . GLN A 1 82 ? -5.203 -12.533 3.211 1.00 60.31 82 GLN A C 1
ATOM 685 O O . GLN A 1 82 ? -4.748 -11.556 3.796 1.00 60.31 82 GLN A O 1
ATOM 690 N N . ARG A 1 83 ? -4.407 -13.346 2.506 1.00 59.56 83 ARG A N 1
ATOM 691 C CA . ARG A 1 83 ? -2.998 -13.037 2.207 1.00 59.56 83 ARG A CA 1
ATOM 692 C C . ARG A 1 83 ? -2.923 -11.930 1.150 1.00 59.56 83 ARG A C 1
ATOM 694 O O . ARG A 1 83 ? -2.420 -12.146 0.047 1.00 59.56 83 ARG A O 1
ATOM 701 N N . LEU A 1 84 ? -3.492 -10.767 1.461 1.00 62.38 84 LEU A N 1
ATOM 702 C CA . LEU A 1 84 ? -3.481 -9.595 0.601 1.00 62.38 84 LEU A CA 1
ATOM 703 C C . LEU A 1 84 ? -2.082 -9.006 0.639 1.00 62.38 84 LEU A C 1
ATOM 705 O O . LEU A 1 84 ? -1.737 -8.210 1.503 1.00 62.38 84 LEU A O 1
ATOM 709 N N . HIS A 1 85 ? -1.252 -9.425 -0.305 1.00 59.53 85 HIS A N 1
ATOM 710 C CA . HIS A 1 85 ? 0.034 -8.792 -0.509 1.00 59.53 85 HIS A CA 1
ATOM 711 C C . HIS A 1 85 ? -0.192 -7.493 -1.281 1.00 59.53 85 HIS A C 1
ATOM 713 O O . HIS A 1 85 ? -0.581 -7.524 -2.451 1.00 59.53 85 HIS A O 1
ATOM 719 N N . ALA A 1 86 ? 0.073 -6.352 -0.636 1.00 56.31 86 ALA A N 1
ATOM 720 C CA . ALA A 1 86 ? 0.297 -5.096 -1.340 1.00 56.31 86 ALA A CA 1
ATOM 721 C C . ALA A 1 86 ? 1.433 -5.349 -2.337 1.00 56.31 86 ALA A C 1
ATOM 723 O O . ALA A 1 86 ? 2.582 -5.527 -1.935 1.00 56.31 86 ALA A O 1
ATOM 724 N N . GLY A 1 87 ? 1.090 -5.510 -3.618 1.00 53.59 87 GLY A N 1
ATOM 725 C CA . GLY A 1 87 ? 2.023 -6.008 -4.622 1.00 53.59 87 GLY A CA 1
ATOM 726 C C . GLY A 1 87 ? 3.336 -5.234 -4.569 1.00 53.59 87 GLY A C 1
ATOM 727 O O . GLY A 1 87 ? 3.345 -4.018 -4.752 1.00 53.59 87 GLY A O 1
ATOM 728 N N . SER A 1 88 ? 4.438 -5.943 -4.314 1.00 58.56 88 SER A N 1
ATOM 729 C CA . SER A 1 88 ? 5.784 -5.392 -4.481 1.00 58.56 88 SER A CA 1
ATOM 730 C C . SER A 1 88 ? 5.882 -4.745 -5.864 1.00 58.56 88 SER A C 1
ATOM 732 O O . SER A 1 88 ? 5.285 -5.256 -6.818 1.00 58.56 88 SER A O 1
ATOM 734 N N . VAL A 1 89 ? 6.656 -3.661 -6.007 1.00 63.03 89 VAL A N 1
ATOM 735 C CA . VAL A 1 89 ? 6.956 -3.045 -7.316 1.00 63.03 89 VAL A CA 1
ATOM 736 C C . VAL A 1 89 ? 7.283 -4.114 -8.366 1.00 63.03 89 VAL A C 1
ATOM 738 O O . VAL A 1 89 ? 6.819 -4.024 -9.500 1.00 63.03 89 VAL A O 1
ATOM 741 N N . LEU A 1 90 ? 7.991 -5.177 -7.969 1.00 65.06 90 LEU A N 1
ATOM 742 C CA . LEU A 1 90 ? 8.305 -6.314 -8.828 1.00 65.06 90 LEU A CA 1
ATOM 743 C C . LEU A 1 90 ? 7.060 -7.054 -9.345 1.00 65.06 90 LEU A C 1
ATOM 745 O O . LEU A 1 90 ? 6.963 -7.322 -10.540 1.00 65.06 90 LEU A O 1
ATOM 749 N N . GLU A 1 91 ? 6.097 -7.367 -8.477 1.00 67.19 91 GLU A N 1
ATOM 750 C CA . GLU A 1 91 ? 4.863 -8.054 -8.878 1.00 67.19 91 GLU A CA 1
ATOM 751 C C . GLU A 1 91 ? 3.963 -7.145 -9.726 1.00 67.19 91 GLU A C 1
ATOM 753 O O . GLU A 1 91 ? 3.359 -7.615 -10.689 1.00 67.19 91 GLU A O 1
ATOM 758 N N . LEU A 1 92 ? 3.937 -5.834 -9.460 1.00 64.44 92 LEU A N 1
ATOM 759 C CA . LEU A 1 92 ? 3.214 -4.875 -10.301 1.00 64.44 92 LEU A CA 1
ATOM 760 C C . LEU A 1 92 ? 3.833 -4.777 -11.704 1.00 64.44 92 LEU A C 1
ATOM 762 O O . LEU A 1 92 ? 3.118 -4.811 -12.708 1.00 64.44 92 LEU A O 1
ATOM 766 N N . VAL A 1 93 ? 5.162 -4.670 -11.784 1.00 75.44 93 VAL A N 1
ATOM 767 C CA . VAL A 1 93 ? 5.898 -4.651 -13.056 1.00 75.44 93 VAL A CA 1
ATOM 768 C C . VAL A 1 93 ? 5.665 -5.956 -13.811 1.00 75.44 93 VAL A C 1
ATOM 770 O O . VAL A 1 93 ? 5.359 -5.928 -15.000 1.00 75.44 93 VAL A O 1
ATOM 773 N N . LYS A 1 94 ? 5.699 -7.096 -13.120 1.00 77.88 94 LYS A N 1
ATOM 774 C CA . LYS A 1 94 ? 5.415 -8.410 -13.699 1.00 77.88 94 LYS A CA 1
ATOM 775 C C . LYS A 1 94 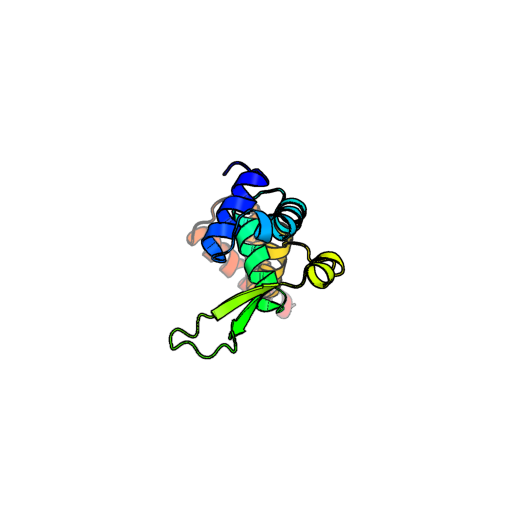? 3.987 -8.519 -14.234 1.00 77.88 94 LYS A C 1
ATOM 777 O O . LYS A 1 94 ? 3.815 -8.946 -15.372 1.00 77.88 94 LYS A O 1
ATOM 782 N N . GLN A 1 95 ? 2.973 -8.088 -13.481 1.00 74.19 95 GLN A N 1
ATOM 783 C CA . GLN A 1 95 ? 1.585 -8.066 -13.958 1.00 74.19 95 GLN A CA 1
ATOM 784 C C . GLN A 1 95 ? 1.412 -7.167 -15.186 1.00 74.19 95 GLN A C 1
ATOM 786 O O . GLN A 1 95 ? 0.707 -7.533 -16.126 1.00 74.19 95 GLN A O 1
ATOM 791 N N . LYS A 1 96 ? 2.058 -5.994 -15.204 1.00 75.69 96 LYS A N 1
ATOM 792 C CA . LYS A 1 96 ? 2.036 -5.100 -16.369 1.00 75.69 96 LYS A CA 1
ATOM 793 C C . LYS 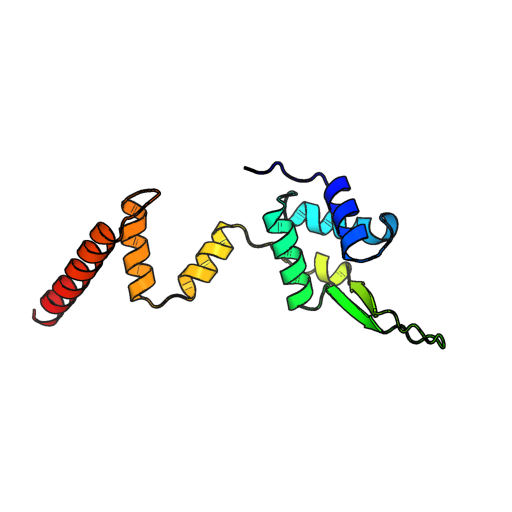A 1 96 ? 2.717 -5.739 -17.577 1.00 75.69 96 LYS A C 1
ATOM 795 O O . LYS A 1 96 ? 2.125 -5.735 -18.650 1.00 75.69 96 LYS A O 1
ATOM 800 N N . LEU A 1 97 ? 3.898 -6.335 -17.398 1.00 86.44 97 LEU A N 1
ATOM 801 C CA . LEU A 1 97 ? 4.628 -7.034 -18.460 1.00 86.44 97 LEU A CA 1
ATOM 802 C C . LEU A 1 97 ? 3.810 -8.190 -19.044 1.00 86.44 97 LEU A C 1
ATOM 804 O O . LEU A 1 97 ? 3.711 -8.304 -20.260 1.00 86.44 97 LEU A O 1
ATOM 808 N N . GLN A 1 98 ? 3.161 -8.999 -18.201 1.00 84.81 98 GLN A N 1
ATOM 809 C CA . GLN A 1 98 ? 2.338 -10.130 -18.646 1.00 84.81 98 GLN A CA 1
ATOM 810 C C . GLN A 1 98 ? 1.126 -9.716 -19.492 1.00 84.81 98 GLN A C 1
ATOM 812 O O . GLN A 1 98 ? 0.684 -10.496 -20.332 1.00 84.81 98 GLN A O 1
ATOM 817 N N . LYS A 1 99 ? 0.595 -8.502 -19.297 1.00 84.12 99 LYS A N 1
ATOM 818 C CA . LYS A 1 99 ? -0.528 -7.966 -20.085 1.00 84.12 99 LYS A CA 1
ATOM 819 C C . LYS A 1 99 ? -0.113 -7.435 -21.462 1.00 84.12 99 LYS A C 1
ATOM 821 O O . LYS A 1 99 ? -0.986 -7.150 -22.278 1.00 84.12 99 LYS A O 1
ATOM 826 N N . LEU A 1 100 ? 1.183 -7.274 -21.730 1.00 89.94 100 LEU A N 1
ATOM 827 C CA . LEU A 1 100 ? 1.668 -6.768 -23.014 1.00 89.94 100 LEU A CA 1
ATOM 828 C C . LEU A 1 100 ? 1.692 -7.878 -24.076 1.00 89.94 100 LEU A C 1
ATOM 830 O O . LEU A 1 100 ? 1.937 -9.039 -23.738 1.00 89.94 100 LEU A O 1
ATOM 834 N N . PRO A 1 101 ? 1.507 -7.551 -25.370 1.00 91.62 101 PRO A N 1
ATOM 835 C CA . PRO A 1 101 ? 1.720 -8.507 -26.451 1.00 91.62 101 PRO A CA 1
ATOM 836 C C . PRO A 1 101 ? 3.123 -9.116 -26.391 1.00 91.62 101 PRO A C 1
ATOM 838 O O . PRO A 1 101 ? 4.086 -8.437 -26.030 1.00 91.62 101 PRO A O 1
ATOM 841 N N . ARG A 1 102 ? 3.258 -10.382 -26.802 1.00 85.25 102 ARG A N 1
ATOM 842 C CA . ARG A 1 102 ? 4.529 -11.125 -26.743 1.00 85.25 102 ARG A CA 1
ATOM 843 C C . ARG A 1 102 ? 5.695 -10.371 -27.386 1.00 85.25 102 ARG A C 1
ATOM 845 O O . ARG A 1 102 ? 6.757 -10.277 -26.785 1.00 85.25 102 ARG A O 1
ATOM 852 N N . PHE A 1 103 ? 5.458 -9.770 -28.550 1.00 84.69 103 PHE A N 1
ATOM 853 C CA . PHE A 1 103 ? 6.449 -8.953 -29.250 1.00 84.69 103 PHE A CA 1
ATOM 854 C C . PHE A 1 103 ? 6.966 -7.784 -28.393 1.00 84.69 103 PHE A C 1
ATOM 856 O O . PHE A 1 103 ? 8.166 -7.540 -28.327 1.00 84.69 103 PHE A O 1
ATOM 863 N N . VAL A 1 104 ? 6.077 -7.099 -27.666 1.00 87.25 104 VAL A N 1
ATOM 864 C CA . VAL A 1 104 ? 6.448 -5.982 -26.784 1.00 87.25 104 VAL A CA 1
ATOM 865 C C . VAL A 1 104 ? 7.234 -6.481 -25.568 1.00 87.25 104 VAL A C 1
ATOM 867 O O . VAL A 1 104 ? 8.189 -5.833 -25.150 1.00 87.25 104 VAL A O 1
ATOM 870 N N . GLN A 1 105 ? 6.887 -7.648 -25.014 1.00 88.75 105 GLN A N 1
ATOM 871 C CA . GLN A 1 105 ? 7.655 -8.254 -23.918 1.00 88.75 105 GLN A CA 1
ATOM 872 C C . GLN A 1 105 ? 9.080 -8.632 -24.349 1.00 88.75 105 GLN A C 1
ATOM 874 O O . GLN A 1 105 ? 10.029 -8.434 -23.592 1.00 88.75 105 GLN A O 1
ATOM 879 N N . GLU A 1 106 ? 9.234 -9.178 -25.557 1.00 86.56 106 GLU A N 1
ATOM 880 C CA . GLU A 1 106 ? 10.538 -9.530 -26.127 1.00 86.56 106 GLU A CA 1
ATOM 881 C C . GLU A 1 106 ? 11.374 -8.275 -26.414 1.00 86.56 106 GLU A C 1
ATOM 883 O O . GLU A 1 106 ? 12.543 -8.228 -26.030 1.00 86.56 106 GLU A O 1
ATOM 888 N N . LEU A 1 107 ? 10.759 -7.225 -26.967 1.00 86.62 107 LEU A N 1
ATOM 889 C CA . LEU A 1 107 ? 11.408 -5.930 -27.172 1.00 86.62 107 LEU A CA 1
ATOM 890 C C . LEU A 1 107 ? 11.901 -5.321 -25.851 1.00 86.62 107 LEU A C 1
ATOM 892 O O . LEU A 1 107 ? 13.063 -4.934 -25.748 1.00 86.62 107 LEU A O 1
ATOM 896 N N . LEU A 1 108 ? 11.051 -5.289 -24.819 1.00 86.25 108 LEU A N 1
ATOM 897 C CA . LEU A 1 108 ? 11.417 -4.777 -23.494 1.00 86.25 108 LEU A CA 1
ATOM 898 C C . LEU A 1 108 ? 12.540 -5.590 -22.844 1.00 86.25 108 LEU A C 1
ATOM 900 O O . LEU A 1 108 ? 13.374 -5.022 -22.143 1.00 86.25 108 LEU A O 1
ATOM 904 N N . ARG A 1 109 ? 12.603 -6.904 -23.094 1.00 85.12 109 ARG A N 1
ATOM 905 C CA . ARG A 1 109 ? 13.700 -7.750 -22.609 1.00 85.12 109 ARG A CA 1
ATOM 906 C C . ARG A 1 109 ? 15.032 -7.325 -23.221 1.00 85.12 109 ARG A C 1
ATOM 908 O O . ARG A 1 109 ? 16.000 -7.177 -22.483 1.00 85.12 109 ARG A O 1
ATOM 915 N N . VAL A 1 110 ? 15.076 -7.090 -24.531 1.00 85.56 110 VAL A N 1
ATOM 916 C CA . VAL A 1 110 ? 16.296 -6.621 -25.209 1.00 85.56 110 VAL A CA 1
ATOM 917 C C . VAL A 1 110 ? 16.651 -5.201 -24.765 1.00 85.56 110 VAL A C 1
ATOM 919 O O . VAL A 1 110 ? 17.794 -4.950 -24.391 1.00 85.56 110 VAL A O 1
ATOM 922 N N . ALA A 1 111 ? 15.666 -4.302 -24.713 1.00 84.38 111 ALA A N 1
ATOM 923 C CA . ALA A 1 111 ? 15.853 -2.919 -24.277 1.00 84.38 111 ALA A CA 1
ATOM 924 C C . ALA A 1 111 ? 16.370 -2.825 -22.829 1.00 84.38 111 ALA A C 1
ATOM 926 O O . ALA A 1 111 ? 17.232 -2.002 -22.541 1.00 84.38 111 ALA A O 1
ATOM 927 N N . SER A 1 112 ? 15.930 -3.715 -21.929 1.00 83.25 112 SER A N 1
ATOM 928 C CA . SER A 1 112 ? 16.398 -3.740 -20.533 1.00 83.25 112 SER A CA 1
ATOM 929 C C . SER A 1 112 ? 17.900 -4.007 -20.384 1.00 83.25 112 SER A C 1
ATOM 931 O O . SER A 1 112 ? 18.495 -3.627 -19.378 1.00 83.25 112 SER A O 1
ATOM 933 N N . CYS A 1 113 ? 18.539 -4.619 -21.387 1.00 84.06 113 CYS A N 1
ATOM 934 C CA . CYS A 1 113 ? 19.986 -4.829 -21.401 1.00 84.06 113 CYS A CA 1
ATOM 935 C C . CYS A 1 113 ? 20.776 -3.572 -21.804 1.00 84.06 113 CYS A C 1
ATOM 937 O O . CYS A 1 113 ? 22.001 -3.578 -21.697 1.00 84.06 113 CYS A O 1
ATOM 939 N N . MET A 1 114 ? 20.106 -2.519 -22.284 1.00 80.94 114 MET A N 1
ATOM 940 C CA . MET A 1 114 ? 20.742 -1.321 -22.843 1.00 80.94 114 MET A CA 1
ATOM 941 C C . MET A 1 114 ? 20.926 -0.194 -21.811 1.00 80.94 114 MET A C 1
ATOM 943 O O . MET A 1 114 ? 21.682 0.737 -22.073 1.00 80.94 114 MET A O 1
ATOM 947 N N . GLY A 1 115 ? 20.307 -0.294 -20.628 1.00 73.69 115 GLY A N 1
ATOM 948 C CA . GLY A 1 115 ? 20.470 0.655 -19.521 1.00 73.69 115 GLY A CA 1
ATOM 949 C C . GLY A 1 115 ? 19.157 1.286 -19.047 1.00 73.69 115 GLY A C 1
ATOM 950 O O . GLY A 1 115 ? 18.074 0.806 -19.367 1.00 73.69 115 GLY A O 1
ATOM 951 N N . ASP A 1 116 ? 19.267 2.354 -18.252 1.00 70.94 116 ASP A N 1
ATOM 952 C CA . ASP A 1 116 ? 18.128 3.041 -17.609 1.00 70.94 116 ASP A CA 1
ATOM 953 C C . ASP A 1 116 ? 17.290 3.882 -18.591 1.00 70.94 116 ASP A C 1
ATOM 955 O O . ASP A 1 116 ? 16.111 4.139 -18.362 1.00 70.94 116 ASP A O 1
ATOM 959 N N . GLN A 1 117 ? 17.881 4.284 -19.721 1.00 76.44 117 GLN A N 1
ATOM 960 C CA . GLN A 1 117 ? 17.175 4.963 -20.804 1.00 76.44 117 GLN A CA 1
ATOM 961 C C . GLN A 1 117 ? 17.534 4.343 -22.146 1.00 76.44 117 GLN A C 1
ATOM 963 O O . GLN A 1 117 ? 18.694 4.031 -22.410 1.00 76.44 117 GLN A O 1
ATOM 968 N N . VAL A 1 118 ? 16.521 4.194 -22.993 1.00 80.31 118 VAL A N 1
ATOM 969 C CA . VAL A 1 118 ? 16.660 3.720 -24.367 1.00 80.31 118 VAL A CA 1
ATOM 970 C C . VAL A 1 118 ? 16.011 4.758 -25.262 1.00 80.31 118 VAL A C 1
ATOM 972 O O . VAL A 1 118 ? 14.835 5.075 -25.091 1.00 80.31 118 VAL A O 1
ATOM 975 N N . ASP A 1 119 ? 16.789 5.319 -26.176 1.00 83.62 119 ASP A N 1
ATOM 976 C CA . ASP A 1 119 ? 16.298 6.289 -27.142 1.00 83.62 119 ASP A CA 1
ATOM 977 C C . ASP A 1 119 ? 15.542 5.607 -28.297 1.00 83.62 119 ASP A C 1
ATOM 979 O O . ASP A 1 119 ? 15.731 4.423 -28.599 1.00 83.62 119 ASP A O 1
ATOM 983 N N . ASP A 1 120 ? 14.689 6.378 -28.975 1.00 82.38 120 ASP A N 1
ATOM 984 C CA . ASP A 1 120 ? 13.843 5.880 -30.065 1.00 82.38 120 ASP A CA 1
ATOM 985 C C . ASP A 1 120 ? 14.655 5.276 -31.221 1.00 82.38 120 ASP A C 1
ATOM 987 O O . ASP A 1 120 ? 14.186 4.357 -31.897 1.00 82.38 120 ASP A O 1
ATOM 991 N N . SER A 1 121 ? 15.884 5.757 -31.449 1.00 82.69 121 SER A N 1
ATOM 992 C CA . SER A 1 121 ? 16.737 5.251 -32.525 1.00 82.69 121 SER A CA 1
ATOM 993 C C . SER A 1 121 ? 17.296 3.864 -32.199 1.00 82.69 121 SER A C 1
ATOM 995 O O . SER A 1 121 ? 17.265 2.976 -33.054 1.00 82.69 121 SER A O 1
ATOM 997 N N . ALA A 1 122 ? 17.692 3.626 -30.946 1.00 80.00 122 ALA A N 1
ATOM 998 C CA . ALA A 1 122 ? 18.078 2.306 -30.455 1.00 80.00 122 ALA A CA 1
ATOM 999 C C . ALA A 1 122 ? 16.903 1.312 -30.499 1.00 80.00 122 ALA A C 1
ATOM 1001 O O . ALA A 1 122 ? 17.063 0.184 -30.971 1.00 80.00 122 ALA A O 1
ATOM 1002 N N . LEU A 1 123 ? 15.702 1.740 -30.091 1.00 81.94 123 LEU A N 1
ATOM 1003 C CA . LEU A 1 123 ? 14.478 0.933 -30.185 1.00 81.94 123 LEU A CA 1
ATOM 1004 C C . LEU A 1 123 ? 14.142 0.554 -31.634 1.00 81.94 123 LEU A C 1
ATOM 1006 O O . LEU A 1 123 ? 13.830 -0.608 -31.905 1.00 81.94 123 LEU A O 1
ATOM 1010 N N . ALA A 1 124 ? 14.246 1.499 -32.572 1.00 82.44 124 ALA A N 1
ATOM 1011 C CA . ALA A 1 124 ? 13.992 1.250 -33.989 1.00 82.44 124 ALA A CA 1
ATOM 1012 C C . ALA A 1 124 ? 14.960 0.213 -34.584 1.00 82.44 124 ALA A C 1
ATOM 1014 O O . ALA A 1 124 ? 14.535 -0.659 -35.345 1.00 82.44 124 ALA A O 1
ATOM 1015 N N . ILE A 1 125 ? 16.241 0.263 -34.201 1.00 81.12 125 ILE A N 1
ATOM 1016 C CA . ILE A 1 125 ? 17.245 -0.727 -34.619 1.00 81.12 125 ILE A CA 1
ATOM 1017 C C . ILE A 1 125 ? 16.877 -2.119 -34.094 1.00 81.12 125 ILE A C 1
ATOM 1019 O O . ILE A 1 125 ? 16.875 -3.082 -34.861 1.00 81.12 125 ILE A O 1
ATOM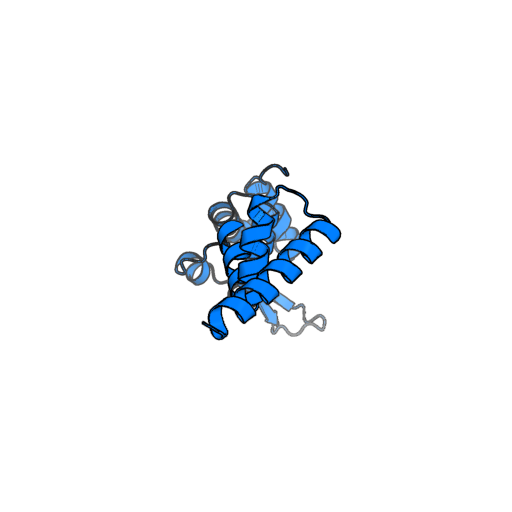 1023 N N . VAL A 1 126 ? 16.521 -2.235 -32.811 1.00 81.94 126 VAL A N 1
ATOM 1024 C CA . VAL A 1 126 ? 16.145 -3.523 -32.208 1.00 81.94 126 VAL A CA 1
ATOM 1025 C C . VAL A 1 126 ? 14.906 -4.106 -32.888 1.00 81.94 126 VAL A C 1
ATOM 1027 O O . VAL A 1 126 ? 14.918 -5.272 -33.281 1.00 81.94 126 VAL A O 1
ATOM 1030 N N . VAL A 1 127 ? 13.866 -3.294 -33.099 1.00 83.00 127 VA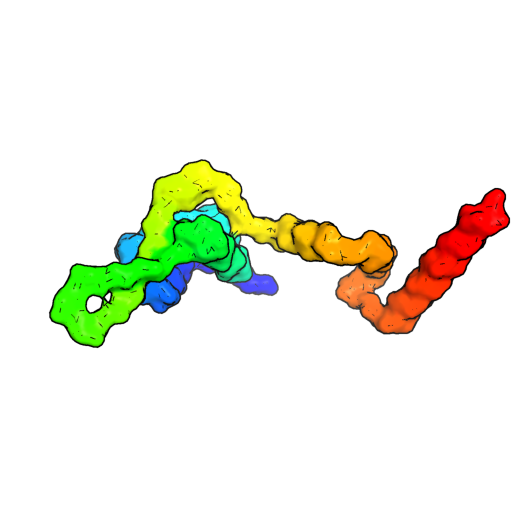L A N 1
ATOM 1031 C CA . VAL A 1 127 ? 12.647 -3.713 -33.809 1.00 83.00 127 VAL A CA 1
ATOM 1032 C C . VAL A 1 127 ? 12.968 -4.187 -35.228 1.00 83.00 127 VAL A C 1
ATOM 1034 O O . VAL A 1 127 ? 12.502 -5.254 -35.627 1.00 83.00 127 VAL A O 1
ATOM 1037 N N . GLY A 1 128 ? 13.795 -3.442 -35.969 1.00 79.19 128 GLY A N 1
ATOM 1038 C CA . GLY A 1 128 ? 14.195 -3.798 -37.333 1.00 79.19 128 GLY A CA 1
ATOM 1039 C C . GLY A 1 128 ? 15.029 -5.083 -37.420 1.00 79.19 128 GLY A C 1
ATOM 1040 O O . GLY A 1 128 ? 14.864 -5.871 -38.351 1.00 79.19 128 GLY A O 1
ATOM 1041 N N . CYS A 1 129 ? 15.899 -5.343 -36.442 1.00 74.81 129 CYS A N 1
ATOM 1042 C CA . CYS A 1 129 ? 16.649 -6.598 -36.373 1.00 74.81 129 CYS A CA 1
ATOM 1043 C C . CYS A 1 129 ? 15.757 -7.793 -36.011 1.00 74.81 129 CYS A C 1
ATOM 1045 O O . CYS A 1 129 ? 15.939 -8.876 -36.566 1.00 74.81 129 CYS A O 1
ATOM 1047 N N . MET A 1 130 ? 14.790 -7.614 -35.106 1.00 73.38 130 MET A N 1
ATOM 1048 C CA . MET A 1 130 ? 13.889 -8.688 -34.674 1.00 73.38 130 MET A CA 1
ATOM 1049 C C . MET A 1 130 ? 12.966 -9.174 -35.799 1.00 73.38 130 MET A C 1
ATOM 1051 O O . MET A 1 130 ? 12.750 -10.378 -35.923 1.00 73.38 130 MET A O 1
ATOM 1055 N N . THR A 1 131 ? 12.457 -8.271 -36.643 1.00 69.62 131 THR A N 1
ATOM 1056 C CA . THR A 1 131 ? 11.628 -8.645 -37.803 1.00 69.62 131 THR A CA 1
ATOM 1057 C C . THR A 1 131 ? 12.443 -9.381 -38.868 1.00 69.62 131 THR A C 1
ATOM 1059 O O . THR A 1 131 ? 12.025 -10.435 -39.338 1.00 69.62 131 THR A O 1
ATOM 1062 N N . SER A 1 132 ? 13.653 -8.897 -39.171 1.00 66.44 132 SER A N 1
ATOM 1063 C CA . SER A 1 132 ? 14.564 -9.521 -40.144 1.00 66.44 132 SER A CA 1
ATOM 1064 C C . SER A 1 132 ? 15.023 -10.932 -39.733 1.00 66.44 132 SER A C 1
ATOM 1066 O O . SER A 1 132 ? 15.087 -11.846 -40.561 1.00 66.44 132 SER A O 1
ATOM 1068 N N . LEU A 1 133 ? 15.295 -11.148 -38.439 1.00 60.78 133 LEU A N 1
ATOM 1069 C CA . LEU A 1 133 ? 15.643 -12.468 -37.897 1.00 60.78 133 LEU A CA 1
ATOM 1070 C C . LEU A 1 133 ? 14.472 -13.455 -37.968 1.00 60.78 133 LEU A C 1
ATOM 1072 O O . LEU A 1 133 ? 14.685 -14.624 -38.283 1.00 60.78 133 LEU A O 1
ATOM 1076 N N . HIS A 1 134 ? 13.247 -12.999 -37.695 1.00 61.06 134 HIS A N 1
ATOM 1077 C CA . HIS A 1 134 ? 12.057 -13.843 -37.786 1.00 61.06 134 HIS A CA 1
ATOM 1078 C C . HIS A 1 134 ? 11.801 -14.310 -39.229 1.00 61.06 134 HIS A C 1
ATOM 1080 O O . HIS A 1 134 ? 11.574 -15.499 -39.453 1.00 61.06 134 HIS A O 1
ATOM 1086 N N . ASP A 1 135 ? 11.931 -13.414 -40.211 1.00 59.84 135 ASP A N 1
ATOM 1087 C CA . ASP A 1 135 ? 11.778 -13.756 -41.632 1.00 59.84 135 ASP A CA 1
ATOM 1088 C C . ASP A 1 135 ? 12.871 -14.721 -42.122 1.00 59.84 135 ASP A C 1
ATOM 1090 O O . ASP A 1 135 ? 12.589 -15.663 -42.866 1.00 59.84 135 ASP A O 1
ATOM 1094 N N . SER A 1 136 ? 14.109 -14.542 -41.651 1.00 59.00 136 SER A N 1
ATOM 1095 C CA . SER A 1 136 ? 15.247 -15.405 -42.006 1.00 59.00 136 SER A CA 1
ATOM 1096 C C . SER A 1 136 ? 15.157 -16.812 -41.396 1.00 59.00 136 SER A C 1
ATOM 1098 O O . SER A 1 136 ? 15.697 -17.760 -41.957 1.00 59.00 136 SER A O 1
ATOM 1100 N N . LEU A 1 137 ? 14.481 -16.966 -40.251 1.00 54.06 137 LEU A N 1
ATOM 1101 C CA . LEU A 1 137 ? 14.287 -18.258 -39.579 1.00 54.06 137 LEU A CA 1
ATOM 1102 C C . LEU A 1 137 ? 13.038 -19.014 -40.061 1.00 54.06 137 LEU A C 1
ATOM 1104 O O . LEU A 1 137 ? 12.973 -20.223 -39.877 1.00 54.06 137 LEU A O 1
ATOM 1108 N N . GLN A 1 138 ? 12.058 -18.340 -40.673 1.00 52.41 138 GLN A N 1
ATOM 1109 C CA . GLN A 1 138 ? 10.893 -18.993 -41.296 1.00 52.41 138 GLN A CA 1
ATOM 1110 C C . GLN A 1 138 ? 11.140 -19.455 -42.741 1.00 52.41 138 GLN A C 1
ATOM 1112 O O . GLN A 1 138 ? 10.352 -20.232 -43.276 1.00 52.41 138 GLN A O 1
ATOM 1117 N N . THR A 1 139 ? 12.207 -18.972 -43.379 1.00 51.72 139 THR A N 1
ATOM 1118 C CA . THR A 1 139 ? 12.590 -19.327 -44.757 1.00 51.72 139 THR A CA 1
ATOM 1119 C C . THR A 1 139 ? 13.698 -20.386 -44.846 1.00 51.72 139 THR A C 1
ATOM 1121 O O . THR A 1 139 ? 14.090 -20.746 -45.958 1.00 51.72 139 THR A O 1
ATOM 1124 N N . ALA A 1 140 ? 14.167 -20.914 -43.708 1.00 44.59 140 ALA A N 1
ATOM 1125 C CA . ALA A 1 140 ? 15.138 -22.009 -43.598 1.00 44.59 140 ALA A CA 1
ATOM 1126 C C . ALA A 1 140 ? 14.461 -23.312 -43.143 1.00 44.59 140 ALA A C 1
ATOM 1128 O O . ALA A 1 140 ? 14.865 -24.383 -43.651 1.00 44.59 140 ALA A O 1
#

Secondary structure (DSSP, 8-state):
-PPPPPHHHHHHHHHHHHT--HHHHHHHHHHHHHHHTT-HHHHHHHHHHHHHTTSEEEEE--SSSS---EEEEE-HHHHHHTT-----HHHHHHHHHHTS-HHHHHHHHHHHTS-S---HHHHHHHHHHHHHHHHHHH--

Radius of gyration: 22.76 Å; chains: 1; bounding box: 55×37×62 Å

Foldseek 3Di:
DDDFDDLQRLLVVCCVVQVHDSVVCSLVSVLLCVLQVRDPVLSVLLVVVCVVVVQWDWDFDPDPDPPRDTGIDGDSVVSVVDPRRSDDPVNVVVVVLVPDPPLVNVLVVVVVVVDPDDDPVNSVVSSVVVVVVVVVVVVD

Organism: NCBI:txid210454